Protein AF-A0A7V5EXV5-F1 (afdb_monomer_lite)

Sequence (145 aa):
MTERPVDDHATPEVLPPAPGPTPLARRSPRDVLRELVMVLPNLAVLVTRLLRDRRVPLRRKIVAAGVVAYLVSPVDVIPELVPGFGLLDDVILAAATVALVGSALDREELLELWPGSEDALDLVLAVAEWALDLVPDPFRGWLEG

pLDDT: mean 72.68, std 12.17, range [43.44, 91.81]

Radius of gyration: 21.84 Å; chains: 1; bounding box: 50×88×38 Å

Secondary structure (DSSP, 8-state):
--PPP-------------PPPPPGGGS-HHHHHHHHHHHHHHHHHHHHHHHH-TTS-HHHHHHHHHHHHHHH-S--SS---STTTHHHHHHHHHHHHHHHHHTTS-HHHHHHH--S-HHHHHHHHHHHHHHHHHS-HHHHTTT--

Structure (mmCIF, N/CA/C/O backbone):
data_AF-A0A7V5EXV5-F1
#
_entry.id   AF-A0A7V5EXV5-F1
#
loop_
_atom_site.group_PDB
_atom_site.id
_atom_site.type_symbol
_atom_site.label_atom_id
_atom_site.label_alt_id
_atom_site.label_comp_id
_atom_site.label_asym_id
_atom_site.label_entity_id
_atom_site.label_seq_id
_atom_site.pdbx_PDB_ins_code
_atom_site.Cartn_x
_atom_site.Cartn_y
_atom_site.Cartn_z
_atom_site.occupancy
_atom_site.B_iso_or_equiv
_atom_site.auth_seq_id
_atom_site.auth_comp_id
_atom_site.auth_asym_id
_atom_site.auth_atom_id
_atom_site.pdbx_PDB_model_num
ATOM 1 N N . MET A 1 1 ? 31.384 65.052 -5.215 1.00 49.09 1 MET A N 1
ATOM 2 C CA . MET A 1 1 ? 30.126 64.629 -4.574 1.00 49.09 1 MET A CA 1
ATOM 3 C C . MET A 1 1 ? 29.277 64.061 -5.697 1.00 49.09 1 MET A C 1
ATOM 5 O O . MET A 1 1 ? 28.644 64.818 -6.414 1.00 49.09 1 MET A O 1
ATOM 9 N N . THR A 1 2 ? 29.444 62.767 -5.967 1.00 48.44 2 THR A N 1
ATOM 10 C CA . THR A 1 2 ? 28.805 62.063 -7.086 1.00 48.44 2 THR A CA 1
ATOM 11 C C . THR A 1 2 ? 28.096 60.875 -6.465 1.00 48.44 2 THR A C 1
ATOM 13 O O . THR A 1 2 ? 28.749 59.914 -6.062 1.00 48.44 2 THR A O 1
ATOM 16 N N . GLU A 1 3 ? 26.786 60.993 -6.281 1.00 51.19 3 GLU A N 1
ATOM 17 C CA . GLU A 1 3 ? 25.959 59.908 -5.765 1.00 51.19 3 GLU A CA 1
ATOM 18 C C . GLU A 1 3 ? 25.862 58.817 -6.837 1.00 51.19 3 GLU A C 1
ATOM 20 O O . GLU A 1 3 ? 25.424 59.067 -7.960 1.00 51.19 3 GLU A O 1
ATOM 25 N N . ARG A 1 4 ? 26.333 57.608 -6.514 1.00 63.94 4 ARG A N 1
ATOM 26 C CA . ARG A 1 4 ? 25.989 56.403 -7.273 1.00 63.94 4 ARG A CA 1
ATOM 27 C C . ARG A 1 4 ? 24.597 55.962 -6.816 1.00 63.94 4 ARG A C 1
ATOM 29 O O . ARG A 1 4 ? 24.407 55.859 -5.603 1.00 63.94 4 ARG A O 1
ATOM 36 N N . PRO A 1 5 ? 23.657 55.663 -7.724 1.00 59.38 5 PRO A N 1
ATOM 37 C CA . PRO A 1 5 ? 22.399 55.062 -7.323 1.00 59.38 5 PRO A CA 1
ATOM 38 C C . PRO A 1 5 ? 22.688 53.640 -6.830 1.00 59.38 5 PRO A C 1
ATOM 40 O O . PRO A 1 5 ? 23.425 52.879 -7.461 1.00 59.38 5 PRO A O 1
ATOM 43 N N . VAL A 1 6 ? 22.174 53.324 -5.645 1.00 63.59 6 VAL A N 1
ATOM 44 C CA . VAL A 1 6 ? 22.129 51.967 -5.103 1.00 63.59 6 VAL A CA 1
ATOM 45 C C . VAL A 1 6 ? 20.979 51.267 -5.820 1.00 63.59 6 VAL A C 1
ATOM 47 O O . VAL A 1 6 ? 19.818 51.564 -5.554 1.00 63.59 6 VAL A O 1
ATOM 50 N N . ASP A 1 7 ? 21.307 50.396 -6.773 1.00 59.47 7 ASP A N 1
ATOM 51 C CA . ASP A 1 7 ? 20.337 49.531 -7.447 1.00 59.47 7 ASP A CA 1
ATOM 52 C C . ASP A 1 7 ? 19.832 48.468 -6.454 1.00 59.47 7 ASP A C 1
ATOM 54 O O . ASP A 1 7 ? 20.405 47.387 -6.327 1.00 59.47 7 ASP A O 1
ATOM 58 N N . ASP A 1 8 ? 18.764 48.793 -5.722 1.00 61.88 8 ASP A N 1
ATOM 59 C CA . ASP A 1 8 ? 18.132 47.948 -4.692 1.00 61.88 8 ASP A CA 1
ATOM 60 C C . ASP A 1 8 ? 17.016 47.047 -5.263 1.00 61.88 8 ASP A C 1
ATOM 62 O O . ASP A 1 8 ? 15.937 46.871 -4.693 1.00 61.88 8 ASP A O 1
ATOM 66 N N . HIS A 1 9 ? 17.244 46.493 -6.455 1.00 60.16 9 HIS A N 1
ATOM 67 C CA . HIS A 1 9 ? 16.290 45.613 -7.137 1.00 60.16 9 HIS A CA 1
ATOM 68 C C . HIS A 1 9 ? 16.934 44.287 -7.553 1.00 60.16 9 HIS A C 1
ATOM 70 O O . HIS A 1 9 ? 16.709 43.787 -8.652 1.00 60.16 9 HIS A O 1
ATOM 76 N N . ALA A 1 10 ? 17.708 43.673 -6.657 1.00 58.88 10 ALA A N 1
ATOM 77 C CA . ALA A 1 10 ? 17.891 42.228 -6.711 1.00 58.88 10 ALA A CA 1
ATOM 78 C C . ALA A 1 10 ? 16.588 41.587 -6.212 1.00 58.88 10 ALA A C 1
ATOM 80 O O . ALA A 1 10 ? 16.406 41.351 -5.018 1.00 58.88 10 ALA A O 1
ATOM 81 N N . THR A 1 11 ? 15.635 41.363 -7.120 1.00 59.94 11 THR A N 1
ATOM 82 C CA . THR A 1 11 ? 14.512 40.462 -6.843 1.00 59.94 11 THR A CA 1
ATOM 83 C C . THR A 1 11 ? 15.116 39.140 -6.368 1.00 59.94 11 THR A C 1
ATOM 85 O O . THR A 1 11 ? 16.007 38.640 -7.059 1.00 59.94 11 THR A O 1
ATOM 88 N N . PRO A 1 12 ? 14.719 38.581 -5.209 1.00 62.50 12 PRO A N 1
ATOM 89 C CA . PRO A 1 12 ? 15.195 37.264 -4.823 1.00 62.50 12 PRO A CA 1
ATOM 90 C C . PRO A 1 12 ? 14.851 36.328 -5.975 1.00 62.50 12 PRO A C 1
ATOM 92 O O . PRO A 1 12 ? 13.687 36.224 -6.362 1.00 62.50 12 PRO A O 1
ATOM 95 N N . GLU A 1 13 ? 15.875 35.734 -6.579 1.00 60.84 13 GLU A N 1
ATOM 96 C CA . GLU A 1 13 ? 15.733 34.694 -7.582 1.00 60.84 13 GLU A CA 1
ATOM 97 C C . GLU A 1 13 ? 14.982 33.553 -6.897 1.00 60.84 13 GLU A C 1
ATOM 99 O O . GLU A 1 13 ? 15.553 32.750 -6.160 1.00 60.84 13 GLU A O 1
ATOM 104 N N . VAL A 1 14 ? 13.654 33.571 -7.031 1.00 65.38 14 VAL A N 1
ATOM 105 C CA . VAL A 1 14 ? 12.788 32.493 -6.581 1.00 65.38 14 VAL A CA 1
ATOM 106 C C . VAL A 1 14 ? 13.215 31.308 -7.421 1.00 65.38 14 VAL A C 1
ATOM 108 O O . VAL A 1 14 ? 12.884 31.239 -8.606 1.00 65.38 14 VAL A O 1
ATOM 111 N N . LEU A 1 15 ? 14.016 30.427 -6.816 1.00 65.44 15 LEU A N 1
ATOM 112 C CA . LEU A 1 15 ? 14.372 29.140 -7.387 1.00 65.44 15 LEU A CA 1
ATOM 113 C C . LEU A 1 15 ? 13.076 28.556 -7.963 1.00 65.44 15 LEU A C 1
ATOM 115 O O . LEU A 1 15 ? 12.094 28.474 -7.212 1.00 65.44 15 LEU A O 1
ATOM 119 N N . PRO A 1 16 ? 13.020 28.228 -9.269 1.00 72.44 16 PRO A N 1
ATOM 120 C CA . PRO A 1 16 ? 11.824 27.639 -9.843 1.00 72.44 16 PRO A CA 1
ATOM 121 C C . PRO A 1 16 ? 11.399 26.483 -8.936 1.00 72.44 16 PRO A C 1
ATOM 123 O O . PRO A 1 16 ? 12.278 25.742 -8.475 1.00 72.44 16 PRO A O 1
ATOM 126 N N . PRO A 1 17 ? 10.096 26.353 -8.621 1.00 70.19 17 PRO A N 1
ATOM 127 C CA . PRO A 1 17 ? 9.635 25.250 -7.796 1.00 70.19 17 PRO A CA 1
ATOM 128 C C . PRO A 1 17 ? 10.219 23.974 -8.391 1.00 70.19 17 PRO A C 1
ATOM 130 O O . PRO A 1 17 ? 10.212 23.814 -9.619 1.00 70.19 17 PRO A O 1
ATOM 133 N N . ALA A 1 18 ? 10.793 23.122 -7.533 1.00 65.56 18 ALA A N 1
ATOM 134 C CA . ALA A 1 18 ? 11.284 21.820 -7.959 1.00 65.56 18 ALA A CA 1
ATOM 135 C C . ALA A 1 18 ? 10.218 21.208 -8.879 1.00 65.56 18 ALA A C 1
ATOM 137 O O . ALA A 1 18 ? 9.030 21.325 -8.551 1.00 65.56 18 ALA A O 1
ATOM 138 N N . PRO A 1 19 ? 10.598 20.678 -10.058 1.00 66.81 19 PRO A N 1
ATOM 139 C CA . PRO A 1 19 ? 9.620 20.161 -11.000 1.00 66.81 19 PRO A CA 1
ATOM 140 C C . PRO A 1 19 ? 8.690 19.226 -10.232 1.00 66.81 19 PRO A C 1
ATOM 142 O O . PRO A 1 19 ? 9.158 18.282 -9.599 1.00 66.81 19 PRO A O 1
ATOM 145 N N . GLY A 1 20 ? 7.398 19.567 -10.215 1.00 63.94 20 GLY A N 1
ATOM 146 C CA . GLY A 1 20 ? 6.395 18.775 -9.514 1.00 63.94 20 GLY A CA 1
ATOM 147 C C . GLY A 1 20 ? 6.379 17.332 -10.029 1.00 63.94 20 GLY A C 1
ATOM 148 O O . GLY A 1 20 ? 6.941 17.065 -11.101 1.00 63.94 20 GLY A O 1
ATOM 149 N N . PRO A 1 21 ? 5.728 16.412 -9.296 1.00 56.62 21 PRO A N 1
ATOM 150 C CA . PRO A 1 21 ? 5.699 14.995 -9.639 1.00 56.62 21 PRO A CA 1
ATOM 151 C C . PRO A 1 21 ? 5.338 14.822 -11.115 1.00 56.62 21 PRO A C 1
ATOM 153 O O . PRO A 1 21 ? 4.372 15.405 -11.619 1.00 56.62 21 PRO A O 1
ATOM 156 N N . THR A 1 22 ? 6.162 14.066 -11.846 1.00 60.53 22 THR A N 1
ATOM 157 C CA . THR A 1 22 ? 5.972 13.906 -13.294 1.00 60.53 22 THR A CA 1
ATOM 158 C C . THR A 1 22 ? 4.618 13.232 -13.535 1.00 60.53 22 THR A C 1
ATOM 160 O O . THR A 1 22 ? 4.456 12.094 -13.082 1.00 60.53 22 THR A O 1
ATOM 163 N N . PRO A 1 23 ? 3.670 13.860 -14.268 1.00 64.69 23 PRO A N 1
ATOM 164 C CA . PRO A 1 23 ? 2.349 13.284 -14.490 1.00 64.69 23 PRO A CA 1
ATOM 165 C C . PRO A 1 23 ? 2.456 11.882 -15.091 1.00 64.69 23 PRO A C 1
ATOM 167 O O . PRO A 1 23 ? 3.148 11.695 -16.098 1.00 64.69 23 PRO A O 1
ATOM 170 N N . LEU A 1 24 ? 1.741 10.912 -14.510 1.00 59.81 24 LEU A N 1
ATOM 171 C CA . LEU A 1 24 ? 1.728 9.508 -14.952 1.00 59.81 24 LEU A CA 1
ATOM 172 C C . LEU A 1 24 ? 1.454 9.367 -16.461 1.00 59.81 24 LEU A C 1
ATOM 174 O O . LEU A 1 24 ? 1.996 8.478 -17.109 1.00 59.81 24 LEU A O 1
ATOM 178 N N . ALA A 1 25 ? 0.709 10.313 -17.044 1.00 60.81 25 ALA A N 1
ATOM 179 C CA . ALA A 1 25 ? 0.399 10.399 -18.472 1.00 60.81 25 ALA A CA 1
ATOM 180 C C . ALA A 1 25 ? 1.623 10.483 -19.412 1.00 60.81 25 ALA A C 1
ATOM 182 O O . ALA A 1 25 ? 1.474 10.287 -20.616 1.00 60.81 25 ALA A O 1
ATOM 183 N N . ARG A 1 26 ? 2.825 10.788 -18.900 1.00 67.19 26 ARG A N 1
ATOM 184 C CA . ARG A 1 26 ? 4.074 10.815 -19.688 1.00 67.19 26 ARG A CA 1
ATOM 185 C C . ARG A 1 26 ? 4.958 9.580 -19.499 1.00 67.19 26 ARG A C 1
ATOM 187 O O . ARG A 1 26 ? 5.981 9.483 -20.173 1.00 67.19 26 ARG A O 1
ATOM 194 N N . ARG A 1 27 ? 4.610 8.663 -18.591 1.00 74.00 27 ARG A N 1
ATOM 195 C CA . ARG A 1 27 ? 5.427 7.477 -18.291 1.00 74.00 27 ARG A CA 1
ATOM 196 C C . ARG A 1 27 ? 5.076 6.349 -19.257 1.00 74.00 27 ARG A C 1
ATOM 198 O O . ARG A 1 27 ? 3.903 6.108 -19.539 1.00 74.00 27 ARG A O 1
ATOM 205 N N . SER A 1 28 ? 6.082 5.647 -19.779 1.00 83.56 28 SER A N 1
ATOM 206 C CA . SER A 1 28 ? 5.805 4.449 -20.573 1.00 83.56 28 SER A CA 1
ATOM 207 C C . SER A 1 28 ? 5.319 3.317 -19.653 1.00 83.56 28 SER A C 1
ATOM 209 O O . SER A 1 28 ? 5.746 3.251 -18.497 1.00 83.56 28 SER A O 1
ATOM 211 N N . PRO A 1 29 ? 4.487 2.374 -20.136 1.00 78.69 29 PRO A N 1
ATOM 212 C CA . PRO A 1 29 ? 4.038 1.240 -19.321 1.00 78.69 29 PRO A CA 1
ATOM 213 C C . PRO A 1 29 ? 5.189 0.418 -18.717 1.00 78.69 29 PRO A C 1
ATOM 215 O O . PRO A 1 29 ? 5.057 -0.141 -17.633 1.00 78.69 29 PRO A O 1
ATOM 218 N N . ARG A 1 30 ? 6.342 0.363 -19.400 1.00 79.94 30 ARG A N 1
ATOM 219 C CA . ARG A 1 30 ? 7.542 -0.331 -18.909 1.00 79.94 30 ARG A CA 1
ATOM 220 C C . ARG A 1 30 ? 8.212 0.408 -17.756 1.00 79.94 30 ARG A C 1
ATOM 222 O O . ARG A 1 30 ? 8.716 -0.245 -16.848 1.00 79.94 30 ARG A O 1
ATOM 229 N N . ASP A 1 31 ? 8.214 1.738 -17.795 1.00 83.50 31 ASP A N 1
ATOM 230 C CA . ASP A 1 31 ? 8.789 2.556 -16.727 1.00 83.50 31 ASP A CA 1
ATOM 231 C C . ASP A 1 31 ? 7.945 2.445 -15.461 1.00 83.50 31 ASP A C 1
ATOM 233 O O . ASP A 1 31 ? 8.497 2.200 -14.394 1.00 83.50 31 ASP A O 1
ATOM 237 N N . VAL A 1 32 ? 6.615 2.495 -15.601 1.00 80.50 32 VAL A N 1
ATOM 238 C CA . VAL A 1 32 ? 5.676 2.277 -14.489 1.00 80.50 32 VAL A CA 1
ATOM 239 C C . VAL A 1 32 ? 5.867 0.891 -13.875 1.00 80.50 32 VAL A C 1
ATOM 241 O O . VAL A 1 32 ? 5.981 0.771 -12.659 1.00 80.50 32 VAL A O 1
ATOM 244 N N . LEU A 1 33 ? 5.967 -0.156 -14.703 1.00 80.94 33 LEU A N 1
ATOM 245 C CA . LEU A 1 33 ? 6.205 -1.514 -14.211 1.00 80.94 33 LEU A CA 1
ATOM 246 C C . LEU A 1 33 ? 7.536 -1.618 -13.455 1.00 80.94 33 LEU A C 1
ATOM 248 O O . LEU A 1 33 ? 7.586 -2.183 -12.367 1.00 80.94 33 LEU A O 1
ATOM 252 N N . ARG A 1 34 ? 8.616 -1.058 -14.011 1.00 82.94 34 ARG A N 1
ATOM 253 C CA . ARG A 1 34 ? 9.938 -1.055 -13.371 1.00 82.94 34 ARG A CA 1
ATOM 254 C C . ARG A 1 34 ? 9.913 -0.315 -12.035 1.00 82.94 34 ARG A C 1
ATOM 256 O O . ARG A 1 34 ? 10.515 -0.785 -11.075 1.00 82.94 34 ARG A O 1
ATOM 263 N N . GLU A 1 35 ? 9.232 0.821 -11.984 1.00 83.62 35 GLU A N 1
ATOM 264 C CA . GLU A 1 35 ? 9.088 1.632 -10.780 1.00 83.62 35 GLU A CA 1
ATOM 265 C C . GLU A 1 35 ? 8.279 0.899 -9.706 1.00 83.62 35 GLU A C 1
ATOM 267 O O . GLU A 1 35 ? 8.735 0.829 -8.569 1.00 83.62 35 GLU A O 1
ATOM 272 N N . LEU A 1 36 ? 7.175 0.237 -10.078 1.00 79.69 36 LEU A N 1
ATOM 273 C CA . LEU A 1 36 ? 6.403 -0.638 -9.185 1.00 79.69 36 LEU A CA 1
ATOM 274 C C . LEU A 1 36 ? 7.271 -1.750 -8.584 1.00 79.69 36 LEU A C 1
ATOM 276 O O . LEU A 1 36 ? 7.258 -1.948 -7.372 1.00 79.69 36 LEU A O 1
ATOM 280 N N . VAL A 1 37 ? 8.087 -2.430 -9.399 1.00 80.94 37 VAL A N 1
ATOM 281 C CA . VAL A 1 37 ? 9.011 -3.469 -8.902 1.00 80.94 37 VAL A CA 1
ATOM 282 C C . VAL A 1 37 ? 10.012 -2.886 -7.903 1.00 80.94 37 VAL A C 1
ATOM 284 O O . VAL A 1 37 ? 10.286 -3.488 -6.867 1.00 80.94 37 VAL A O 1
ATOM 287 N N . MET A 1 38 ? 10.562 -1.705 -8.193 1.00 83.94 38 MET A N 1
ATOM 288 C CA . MET A 1 38 ? 11.518 -1.030 -7.309 1.00 83.94 38 MET A CA 1
ATOM 289 C C . MET A 1 38 ? 10.879 -0.533 -6.009 1.00 83.94 38 MET A C 1
ATOM 291 O O . MET A 1 38 ? 11.586 -0.342 -5.019 1.00 83.94 38 MET A O 1
ATOM 295 N N . VAL A 1 39 ? 9.559 -0.343 -5.998 1.00 84.44 39 VAL A N 1
ATOM 296 C CA . VAL A 1 39 ? 8.810 0.154 -4.843 1.00 84.44 39 VAL A CA 1
ATOM 297 C C . VAL A 1 39 ? 8.461 -0.932 -3.827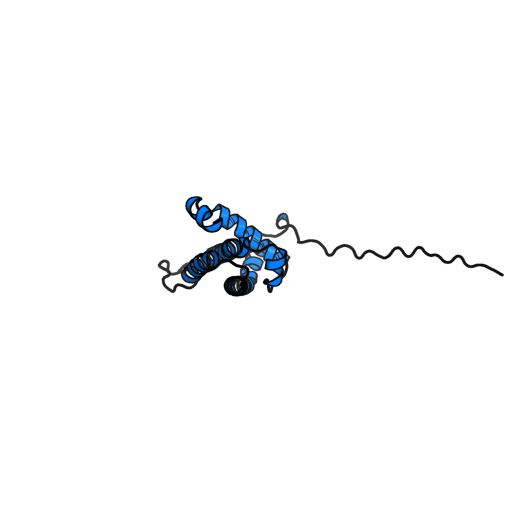 1.00 84.44 39 VAL A C 1
ATOM 299 O O . VAL A 1 39 ? 8.239 -0.620 -2.659 1.00 84.44 39 VAL A O 1
ATOM 302 N N . LEU A 1 40 ? 8.485 -2.204 -4.230 1.00 81.19 40 LEU A N 1
ATOM 303 C CA . LEU A 1 40 ? 8.202 -3.363 -3.376 1.00 81.19 40 LEU A CA 1
ATOM 304 C C . LEU A 1 40 ? 8.921 -3.372 -2.011 1.00 81.19 40 LEU A C 1
ATOM 306 O O . LEU A 1 40 ? 8.246 -3.537 -0.991 1.00 81.19 40 LEU A O 1
ATOM 310 N N . PRO A 1 41 ? 10.252 -3.171 -1.914 1.00 81.94 41 PRO A N 1
ATOM 311 C CA . PRO A 1 41 ? 10.915 -3.123 -0.609 1.00 81.94 41 PRO A CA 1
ATOM 312 C C . PRO A 1 41 ? 10.417 -1.957 0.257 1.00 81.94 41 PRO A C 1
ATOM 314 O O . PRO A 1 41 ? 10.273 -2.106 1.472 1.00 81.94 41 PRO A O 1
ATOM 317 N N . ASN A 1 42 ? 10.103 -0.814 -0.358 1.00 86.38 42 ASN A N 1
ATOM 318 C CA . ASN A 1 42 ? 9.583 0.355 0.350 1.00 86.38 42 ASN A CA 1
ATOM 319 C C . ASN A 1 42 ? 8.159 0.104 0.862 1.00 86.38 42 ASN A C 1
ATOM 321 O O . ASN A 1 42 ? 7.854 0.457 2.002 1.00 86.38 42 ASN A O 1
ATOM 325 N N . LEU A 1 43 ? 7.325 -0.577 0.070 1.00 82.31 43 LEU A N 1
ATOM 326 C CA . LEU A 1 43 ? 5.993 -1.042 0.467 1.00 82.31 43 LEU A CA 1
ATOM 327 C C . LEU A 1 43 ? 6.051 -1.945 1.699 1.00 82.31 43 LEU A C 1
ATOM 329 O O . LEU A 1 43 ? 5.341 -1.699 2.672 1.00 82.31 43 LEU A O 1
ATOM 333 N N . ALA A 1 44 ? 6.933 -2.947 1.705 1.00 80.69 44 ALA A N 1
ATOM 334 C CA . ALA A 1 44 ? 7.078 -3.856 2.842 1.00 80.69 44 ALA A CA 1
ATOM 335 C C . ALA A 1 44 ? 7.466 -3.113 4.135 1.00 80.69 44 ALA A C 1
ATOM 337 O O . ALA A 1 44 ? 6.941 -3.393 5.222 1.00 80.69 44 ALA A O 1
ATOM 338 N N . VAL A 1 45 ? 8.357 -2.123 4.023 1.00 86.12 45 VAL A N 1
ATOM 339 C CA . VAL A 1 45 ? 8.744 -1.258 5.144 1.00 86.12 45 VAL A CA 1
ATOM 340 C C . VAL A 1 45 ? 7.574 -0.387 5.600 1.00 86.12 45 VAL A C 1
ATOM 342 O O . VAL A 1 45 ? 7.331 -0.311 6.806 1.00 86.12 45 VAL A O 1
ATOM 345 N N . LEU A 1 46 ? 6.834 0.228 4.673 1.00 87.38 46 LEU A N 1
ATOM 346 C CA . LEU A 1 46 ? 5.675 1.064 4.989 1.00 87.38 46 LEU A CA 1
ATOM 347 C C . LEU A 1 46 ? 4.597 0.263 5.720 1.00 87.38 46 LEU A C 1
ATOM 349 O O . LEU A 1 46 ? 4.170 0.668 6.798 1.00 87.38 46 LEU A O 1
ATOM 353 N N . VAL A 1 47 ? 4.228 -0.912 5.207 1.00 82.56 47 VAL A N 1
ATOM 354 C CA . VAL A 1 47 ? 3.265 -1.815 5.857 1.00 82.56 47 VAL A CA 1
ATOM 355 C C . VAL A 1 47 ? 3.739 -2.187 7.263 1.00 82.56 47 VAL A C 1
ATOM 357 O O . VAL A 1 47 ? 2.983 -2.088 8.228 1.00 82.56 47 VAL A O 1
ATOM 360 N N . THR A 1 48 ? 5.017 -2.539 7.422 1.00 83.88 48 THR A N 1
ATOM 361 C CA . THR A 1 48 ? 5.585 -2.865 8.740 1.00 83.88 48 THR A CA 1
ATOM 362 C C . THR A 1 48 ? 5.507 -1.683 9.710 1.00 83.88 48 THR A C 1
ATOM 364 O O . THR A 1 48 ? 5.200 -1.867 10.892 1.00 83.88 48 THR A O 1
ATOM 367 N N . ARG A 1 49 ? 5.790 -0.467 9.233 1.00 88.44 49 ARG A N 1
ATOM 368 C CA . ARG A 1 49 ? 5.718 0.764 10.030 1.00 88.44 49 ARG A CA 1
ATOM 369 C C . ARG A 1 49 ? 4.278 1.088 10.415 1.00 88.44 49 ARG A C 1
ATOM 371 O O . ARG A 1 49 ? 4.025 1.298 11.595 1.00 88.44 49 ARG A O 1
ATOM 378 N N . LEU A 1 50 ? 3.340 1.000 9.477 1.00 85.38 50 LEU A N 1
ATOM 379 C CA . LEU A 1 50 ? 1.906 1.190 9.707 1.00 85.38 50 LEU A CA 1
ATOM 380 C C . LEU A 1 50 ? 1.341 0.204 10.740 1.00 85.38 50 LEU A C 1
ATOM 382 O O . LEU A 1 50 ? 0.624 0.595 11.660 1.00 85.38 50 LEU A O 1
ATOM 386 N N . LEU A 1 51 ? 1.721 -1.075 10.664 1.00 83.12 51 LEU A N 1
ATOM 387 C CA . LEU A 1 51 ? 1.312 -2.078 11.654 1.00 83.12 51 LEU A CA 1
ATOM 388 C C . LEU A 1 51 ? 1.842 -1.758 13.065 1.00 83.12 51 LEU A C 1
ATOM 390 O O . LEU A 1 51 ? 1.200 -2.082 14.071 1.00 83.12 51 LEU A O 1
ATOM 394 N N . ARG A 1 52 ? 2.994 -1.089 13.164 1.00 85.69 52 ARG A N 1
ATOM 395 C CA . ARG A 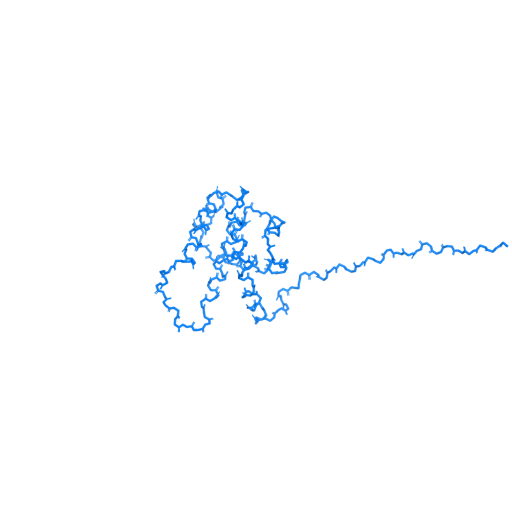1 52 ? 3.604 -0.673 14.436 1.00 85.69 52 ARG A CA 1
ATOM 396 C C . ARG A 1 52 ? 3.131 0.700 14.919 1.00 85.69 52 ARG A C 1
ATOM 398 O O . ARG A 1 52 ? 3.187 0.940 16.125 1.00 85.69 52 ARG A O 1
ATOM 405 N N . ASP A 1 53 ? 2.631 1.560 14.037 1.00 86.19 53 ASP A N 1
ATOM 406 C CA . ASP A 1 53 ? 2.210 2.919 14.382 1.00 86.19 53 ASP A CA 1
ATOM 407 C C . ASP A 1 53 ? 0.971 2.903 15.292 1.00 86.19 53 ASP A C 1
ATOM 409 O O . ASP A 1 53 ? 0.004 2.179 15.056 1.00 86.19 53 ASP A O 1
ATOM 413 N N . ARG A 1 54 ? 1.004 3.663 16.390 1.00 84.62 54 ARG A N 1
ATOM 414 C CA . ARG A 1 54 ? -0.078 3.702 17.387 1.00 84.62 54 ARG A CA 1
ATOM 415 C C . ARG A 1 54 ? -1.316 4.461 16.909 1.00 84.62 54 ARG A C 1
ATOM 417 O O . ARG A 1 54 ? -2.384 4.220 17.463 1.00 84.62 54 ARG A O 1
ATOM 424 N N . ARG A 1 55 ? -1.172 5.344 15.917 1.00 85.31 55 ARG A N 1
ATOM 425 C CA . ARG A 1 55 ? -2.261 6.121 15.307 1.00 85.31 55 ARG A CA 1
ATOM 426 C C . ARG A 1 55 ? -3.225 5.224 14.531 1.00 85.31 55 ARG A C 1
ATOM 428 O O . ARG A 1 55 ? -4.416 5.503 14.463 1.00 85.31 55 ARG A O 1
ATOM 435 N N . VAL A 1 56 ? -2.731 4.095 14.022 1.00 82.75 56 VAL A N 1
ATOM 436 C CA . VAL A 1 56 ? -3.534 3.120 13.282 1.00 82.75 56 VAL A CA 1
ATOM 437 C C . VAL A 1 56 ? -4.412 2.289 14.241 1.00 82.75 56 VAL A C 1
ATOM 439 O O . VAL A 1 56 ? -3.880 1.593 15.117 1.00 82.75 56 VAL A O 1
ATOM 442 N N . PRO A 1 57 ? -5.748 2.265 14.060 1.00 83.81 57 PRO A N 1
ATOM 443 C CA . PRO A 1 57 ? -6.655 1.438 14.856 1.00 83.81 57 PRO A CA 1
ATOM 444 C C . PRO A 1 57 ? -6.344 -0.063 14.765 1.00 83.81 57 PRO A C 1
ATOM 446 O O . PRO A 1 57 ? -6.056 -0.597 13.693 1.00 83.81 57 PRO A O 1
ATOM 449 N N . LEU A 1 58 ? -6.490 -0.786 15.883 1.00 82.44 58 LEU A N 1
ATOM 450 C CA . LEU A 1 58 ? -6.191 -2.225 15.956 1.00 82.44 58 LEU A CA 1
ATOM 451 C C . LEU A 1 58 ? -6.993 -3.061 14.944 1.00 82.44 58 LEU A C 1
ATOM 453 O O . LEU A 1 58 ? -6.452 -4.007 14.380 1.00 82.44 58 LEU A O 1
ATOM 457 N N . ARG A 1 59 ? -8.256 -2.701 14.675 1.00 79.69 59 ARG A N 1
ATOM 458 C CA . ARG A 1 59 ? -9.091 -3.379 13.666 1.00 79.69 59 ARG A CA 1
ATOM 459 C C . ARG A 1 59 ? -8.429 -3.372 12.288 1.00 79.69 59 ARG A C 1
ATOM 461 O O . ARG A 1 59 ? -8.280 -4.432 11.690 1.00 79.69 59 ARG A O 1
ATOM 468 N N . ARG A 1 60 ? -7.945 -2.211 11.835 1.00 78.88 60 ARG A N 1
ATOM 469 C CA . ARG A 1 60 ? -7.261 -2.062 10.538 1.00 78.88 60 ARG A CA 1
ATOM 470 C C . ARG A 1 60 ? -5.959 -2.855 10.492 1.00 78.88 60 ARG A C 1
ATOM 472 O O . ARG A 1 60 ? -5.674 -3.510 9.495 1.00 78.88 60 ARG A O 1
ATOM 479 N N . LYS A 1 61 ? -5.223 -2.894 11.607 1.00 80.94 61 LYS A N 1
ATOM 480 C CA . LYS A 1 61 ? -4.027 -3.741 11.735 1.00 80.94 61 LYS A CA 1
ATOM 481 C C . LYS A 1 61 ? -4.338 -5.225 11.607 1.00 80.94 61 LYS A C 1
ATOM 483 O O . LYS A 1 61 ? -3.556 -5.935 10.994 1.00 80.94 61 LYS A O 1
ATOM 488 N N . ILE A 1 62 ? -5.448 -5.697 12.178 1.00 80.56 62 ILE A N 1
ATOM 489 C CA . ILE A 1 62 ? -5.854 -7.106 12.085 1.00 80.56 62 ILE A CA 1
ATOM 490 C C . ILE A 1 62 ? -6.202 -7.465 10.642 1.00 80.56 62 ILE A C 1
ATOM 492 O O . ILE A 1 62 ? -5.726 -8.487 10.154 1.00 80.56 62 ILE A O 1
ATOM 496 N N . VAL A 1 63 ? -6.980 -6.627 9.948 1.00 74.19 63 VAL A N 1
ATOM 497 C CA . VAL A 1 63 ? -7.320 -6.891 8.541 1.00 74.19 63 VAL A CA 1
ATOM 498 C C . VAL A 1 63 ? -6.053 -6.916 7.689 1.00 74.19 63 VAL A C 1
ATOM 500 O O . VAL A 1 63 ? -5.832 -7.869 6.952 1.00 74.19 63 VAL A O 1
ATOM 503 N N . ALA A 1 64 ? -5.162 -5.942 7.864 1.00 74.62 64 ALA A N 1
ATOM 504 C CA . ALA A 1 64 ? -3.901 -5.899 7.135 1.00 74.62 64 ALA A CA 1
ATOM 505 C C . ALA A 1 64 ? -2.941 -7.030 7.483 1.00 74.62 64 ALA A C 1
ATOM 507 O O . ALA A 1 64 ? -2.297 -7.568 6.594 1.00 74.62 64 ALA A O 1
ATO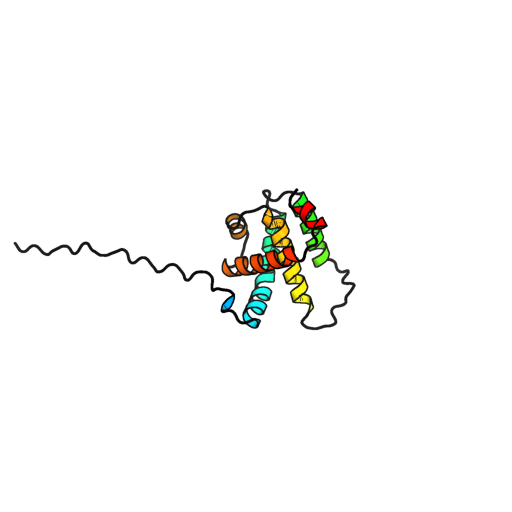M 508 N N . ALA A 1 65 ? -2.871 -7.443 8.748 1.00 74.69 65 ALA A N 1
ATOM 509 C CA . ALA A 1 65 ? -2.137 -8.640 9.127 1.00 74.69 65 ALA A CA 1
ATOM 510 C C . ALA A 1 65 ? -2.729 -9.887 8.455 1.00 74.69 65 ALA A C 1
ATOM 512 O O . ALA A 1 65 ? -1.967 -10.764 8.075 1.00 74.69 65 ALA A O 1
ATOM 513 N N . GLY A 1 66 ? -4.050 -9.951 8.255 1.00 73.81 66 GLY A N 1
ATOM 514 C CA . GLY A 1 66 ? -4.710 -10.993 7.465 1.00 73.81 66 GLY A CA 1
ATOM 515 C C . GLY A 1 66 ? -4.310 -10.969 5.987 1.00 73.81 66 GLY A C 1
ATOM 516 O O . GLY A 1 66 ? -3.985 -12.016 5.438 1.00 73.81 66 GLY A O 1
ATOM 517 N N . VAL A 1 67 ? -4.258 -9.787 5.363 1.00 71.25 67 VAL A N 1
ATOM 518 C CA . VAL A 1 67 ? -3.811 -9.636 3.965 1.00 71.25 67 VAL A CA 1
ATOM 519 C C . VAL A 1 67 ? -2.322 -9.961 3.807 1.00 71.25 67 VAL A C 1
ATOM 521 O O . VAL A 1 67 ? -1.938 -10.694 2.904 1.00 71.25 67 VAL A O 1
ATOM 524 N N . VAL A 1 68 ? -1.473 -9.496 4.724 1.00 70.62 68 VAL A N 1
ATOM 525 C CA . VAL A 1 68 ? -0.042 -9.839 4.749 1.00 70.62 68 VAL A CA 1
ATOM 526 C C . VAL A 1 68 ? 0.163 -11.326 5.034 1.00 70.62 68 VAL A C 1
ATOM 528 O O . VAL A 1 68 ? 1.036 -11.948 4.443 1.00 70.62 68 VAL A O 1
ATOM 531 N N . ALA A 1 69 ? -0.637 -11.924 5.917 1.00 70.25 69 ALA A N 1
ATOM 532 C CA . ALA A 1 69 ? -0.588 -13.360 6.161 1.00 70.25 69 ALA A CA 1
ATOM 533 C C . ALA A 1 69 ? -1.012 -14.153 4.925 1.00 70.25 69 ALA A C 1
ATOM 535 O O . ALA A 1 69 ? -0.440 -15.208 4.697 1.00 70.25 69 ALA A O 1
ATOM 536 N N . TYR A 1 70 ? -1.954 -13.650 4.121 1.00 63.75 70 TYR A N 1
ATOM 537 C CA . TYR A 1 70 ? -2.268 -14.218 2.811 1.00 63.75 70 TYR A CA 1
ATOM 538 C C . TYR A 1 70 ? -1.069 -14.102 1.855 1.00 63.75 70 TYR A C 1
ATOM 540 O O . TYR A 1 70 ? -0.659 -15.118 1.311 1.00 63.75 70 TYR A O 1
ATOM 548 N N . LEU A 1 71 ? -0.437 -12.923 1.756 1.00 61.22 71 LEU A N 1
ATOM 549 C CA . LEU A 1 71 ? 0.762 -12.676 0.931 1.00 61.22 71 LEU A CA 1
ATOM 550 C C . LEU A 1 71 ? 1.970 -13.556 1.293 1.00 61.22 71 LEU A C 1
ATOM 552 O O . LEU A 1 71 ? 2.766 -13.914 0.437 1.00 61.22 71 LEU A O 1
ATOM 556 N N . VAL A 1 72 ? 2.159 -13.850 2.580 1.00 57.75 72 VAL A N 1
ATOM 557 C CA . VAL A 1 72 ? 3.328 -14.594 3.090 1.00 57.75 72 VAL A CA 1
ATOM 558 C C . VAL A 1 72 ? 2.982 -16.068 3.358 1.00 57.75 72 VAL A C 1
ATOM 560 O O . VAL A 1 72 ? 3.846 -16.856 3.748 1.00 57.75 72 VAL A O 1
ATOM 563 N N . SER A 1 73 ? 1.719 -16.466 3.172 1.00 55.66 73 SER A N 1
ATOM 564 C CA . SER A 1 73 ? 1.269 -17.838 3.394 1.00 55.66 73 SER A CA 1
ATOM 565 C C . SER A 1 73 ? 1.923 -18.768 2.367 1.00 55.66 73 SER A C 1
ATOM 567 O O . SER A 1 73 ? 1.691 -18.611 1.176 1.00 55.66 73 SER A O 1
ATOM 569 N N . PRO A 1 74 ? 2.647 -19.818 2.792 1.00 44.78 74 PRO A N 1
ATOM 570 C CA . PRO A 1 74 ? 3.243 -20.815 1.896 1.00 44.78 74 PRO A CA 1
ATOM 571 C C . PRO A 1 74 ? 2.208 -21.736 1.210 1.00 44.78 74 PRO A C 1
ATOM 573 O O . PRO A 1 74 ? 2.576 -22.759 0.637 1.00 44.78 74 PRO A O 1
ATOM 576 N N . VAL A 1 75 ? 0.912 -21.418 1.308 1.00 49.91 75 VAL A N 1
ATOM 577 C CA . VAL A 1 75 ? -0.220 -22.182 0.757 1.00 49.91 75 VAL A CA 1
ATOM 578 C C . VAL A 1 75 ? -0.649 -21.600 -0.593 1.00 49.91 75 VAL A C 1
ATOM 580 O O . VAL A 1 75 ? -1.840 -21.509 -0.876 1.00 49.91 75 VAL A O 1
ATOM 583 N N . ASP A 1 76 ? 0.302 -21.220 -1.447 1.00 58.81 76 ASP A N 1
ATOM 584 C CA . ASP A 1 76 ? 0.007 -20.944 -2.853 1.00 58.81 76 ASP A CA 1
ATOM 585 C C . ASP A 1 76 ? -0.564 -22.209 -3.509 1.00 58.81 76 ASP A C 1
ATOM 587 O O . ASP A 1 76 ? 0.143 -23.095 -3.990 1.00 58.81 76 ASP A O 1
ATOM 591 N N . VAL A 1 77 ? -1.896 -22.305 -3.518 1.00 46.31 77 VAL A N 1
ATOM 592 C CA . VAL A 1 77 ? -2.676 -23.316 -4.252 1.00 46.31 77 VAL A CA 1
ATOM 593 C C . VAL A 1 77 ? -2.512 -23.131 -5.768 1.00 46.31 77 VAL A C 1
ATOM 595 O O . VAL A 1 77 ? -2.942 -23.978 -6.551 1.00 46.31 77 VAL A O 1
ATOM 598 N N . ILE A 1 78 ? -1.821 -22.078 -6.204 1.00 49.38 78 ILE A N 1
ATOM 599 C CA . ILE A 1 78 ? -1.363 -21.908 -7.575 1.00 49.38 78 ILE A CA 1
ATOM 600 C C . ILE A 1 78 ? 0.166 -21.932 -7.544 1.00 49.38 78 ILE A C 1
ATOM 602 O O . ILE A 1 78 ? 0.791 -20.905 -7.309 1.00 49.38 78 ILE A O 1
ATOM 60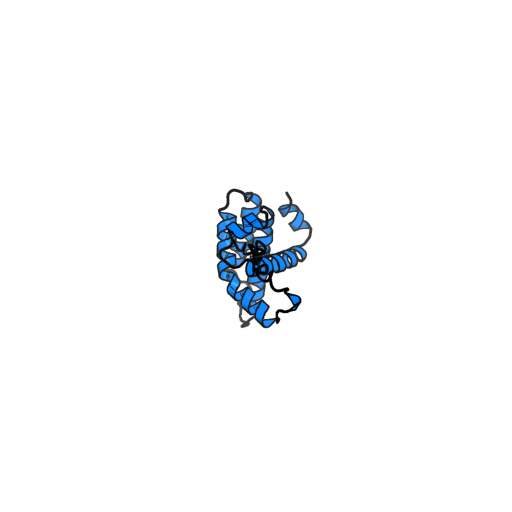6 N N . PRO A 1 79 ? 0.797 -23.092 -7.788 1.00 43.44 79 PRO A N 1
ATOM 607 C CA . PRO A 1 79 ? 2.223 -23.129 -8.049 1.00 43.44 79 PRO A CA 1
ATOM 608 C C . PRO A 1 79 ? 2.500 -22.206 -9.240 1.00 43.44 79 PRO A C 1
ATOM 610 O O . PRO A 1 79 ? 1.993 -22.444 -10.342 1.00 43.44 79 PRO A O 1
ATOM 613 N N . GLU A 1 80 ? 3.272 -21.145 -9.024 1.00 56.22 80 GLU A N 1
ATOM 614 C CA . GLU A 1 80 ? 3.668 -20.201 -10.065 1.00 56.22 80 GLU A CA 1
ATOM 615 C C . GLU A 1 80 ? 4.590 -20.873 -11.093 1.00 56.22 80 GLU A C 1
ATOM 617 O O . GLU A 1 80 ? 5.816 -20.797 -11.046 1.00 56.22 80 GLU A O 1
ATOM 622 N N . LEU A 1 81 ? 3.987 -21.560 -12.061 1.00 53.59 81 LEU A N 1
ATOM 623 C CA . LEU A 1 81 ? 4.665 -22.119 -13.232 1.00 53.59 81 LEU A CA 1
ATOM 624 C C . LEU A 1 81 ? 4.786 -21.111 -14.389 1.00 53.59 81 LEU A C 1
ATOM 626 O O . LEU A 1 81 ? 5.251 -21.485 -15.466 1.00 53.59 81 LEU A O 1
ATOM 630 N N . VAL A 1 82 ? 4.390 -19.844 -14.202 1.00 51.84 82 VAL A N 1
ATOM 631 C CA . VAL A 1 82 ? 4.387 -18.823 -15.264 1.00 51.84 82 VAL A CA 1
ATOM 632 C C . VAL A 1 82 ? 5.369 -17.689 -14.933 1.00 51.84 82 VAL A C 1
ATOM 634 O O . VAL A 1 82 ? 5.040 -16.798 -14.149 1.00 51.84 82 VAL A O 1
ATOM 637 N N . PRO A 1 83 ? 6.563 -17.662 -15.555 1.00 50.31 83 PRO A N 1
ATOM 638 C CA . PRO A 1 83 ? 7.502 -16.557 -15.403 1.00 50.31 83 PRO A CA 1
ATOM 639 C C . PRO A 1 83 ? 6.857 -15.232 -15.841 1.00 50.31 83 PRO A C 1
ATOM 641 O O . PRO A 1 83 ? 6.522 -15.065 -17.014 1.00 50.31 83 PRO A O 1
ATOM 644 N N . GLY A 1 84 ? 6.704 -14.285 -14.909 1.00 55.66 84 GLY A N 1
ATOM 645 C CA . GLY A 1 84 ? 6.314 -12.898 -15.200 1.00 55.66 84 GLY A CA 1
ATOM 646 C C . GLY A 1 84 ? 4.890 -12.463 -14.823 1.00 55.66 84 GLY A C 1
ATOM 647 O O . GLY A 1 84 ? 4.564 -11.314 -15.104 1.00 55.66 84 GLY A O 1
ATOM 648 N N . PHE A 1 85 ? 4.065 -13.313 -14.193 1.00 54.59 85 PHE A N 1
ATOM 649 C CA . PHE A 1 85 ? 2.677 -12.966 -13.823 1.00 54.59 85 PHE A CA 1
ATOM 650 C C . PHE A 1 85 ? 2.402 -12.786 -12.315 1.00 54.59 85 PHE A C 1
ATOM 652 O O . PHE A 1 85 ? 1.506 -12.011 -11.994 1.00 54.59 85 PHE A O 1
ATOM 659 N N . GLY A 1 86 ? 3.159 -13.408 -11.400 1.00 57.12 86 GLY A N 1
ATOM 660 C CA . GLY A 1 86 ? 2.894 -13.310 -9.948 1.00 57.12 86 GLY A CA 1
ATOM 661 C C . GLY A 1 86 ? 3.103 -11.913 -9.355 1.00 57.12 86 GLY A C 1
ATOM 662 O O . GLY A 1 86 ? 2.303 -11.430 -8.563 1.00 57.12 86 GLY A O 1
ATOM 663 N N . LEU A 1 87 ? 4.104 -11.180 -9.853 1.00 61.50 87 LEU A N 1
ATOM 664 C CA . LEU A 1 87 ? 4.516 -9.902 -9.262 1.00 61.50 87 LEU A CA 1
ATOM 665 C C . LEU A 1 87 ? 3.428 -8.814 -9.286 1.00 61.50 87 LEU A C 1
ATOM 667 O O . LEU A 1 87 ? 3.419 -7.931 -8.433 1.00 61.50 87 LEU A O 1
ATOM 671 N N . LEU A 1 88 ? 2.544 -8.825 -10.289 1.00 66.31 88 LEU A N 1
ATOM 672 C CA . LEU A 1 88 ? 1.504 -7.803 -10.401 1.00 66.31 88 LEU A CA 1
ATOM 673 C C . LEU A 1 88 ? 0.433 -7.982 -9.316 1.00 66.31 88 LEU A C 1
ATOM 675 O O . LEU A 1 88 ? -0.019 -6.983 -8.761 1.00 66.31 88 LEU A O 1
ATOM 679 N N . ASP A 1 89 ? 0.072 -9.227 -8.997 1.00 68.69 89 ASP A N 1
ATOM 680 C CA . ASP A 1 89 ? -0.912 -9.539 -7.955 1.00 68.69 89 ASP A CA 1
ATOM 681 C C . ASP A 1 89 ? -0.377 -9.147 -6.569 1.00 68.69 89 ASP A C 1
ATOM 683 O O . ASP A 1 89 ? -1.051 -8.445 -5.815 1.00 68.69 89 ASP A O 1
ATOM 687 N N . ASP A 1 90 ? 0.896 -9.448 -6.296 1.00 70.19 90 ASP A N 1
ATOM 688 C CA . ASP A 1 90 ? 1.572 -9.065 -5.050 1.00 70.19 90 ASP A CA 1
ATOM 689 C C . ASP A 1 90 ? 1.661 -7.547 -4.858 1.00 70.19 90 ASP A C 1
ATOM 691 O O . ASP A 1 90 ? 1.439 -7.032 -3.759 1.00 70.19 90 ASP A O 1
ATOM 695 N N . VAL A 1 91 ? 1.984 -6.806 -5.926 1.00 71.06 91 VAL A N 1
ATOM 696 C CA . VAL A 1 91 ? 2.058 -5.337 -5.896 1.00 71.06 91 VAL A CA 1
ATOM 697 C C . VAL A 1 91 ? 0.682 -4.732 -5.636 1.00 71.06 91 VAL A C 1
ATOM 699 O O . VAL A 1 91 ? 0.565 -3.835 -4.800 1.00 71.06 91 VAL A O 1
ATOM 702 N N . ILE A 1 92 ? -0.353 -5.212 -6.332 1.00 71.88 92 ILE A N 1
ATOM 703 C CA . ILE A 1 92 ? -1.732 -4.737 -6.159 1.00 71.88 92 ILE A CA 1
ATOM 704 C C . ILE A 1 92 ? -2.195 -5.012 -4.731 1.00 71.88 92 ILE A C 1
ATOM 706 O O . ILE A 1 92 ? -2.746 -4.126 -4.080 1.00 71.88 92 ILE A O 1
ATOM 710 N N . LEU A 1 93 ? -1.924 -6.207 -4.210 1.00 71.81 93 LEU A N 1
ATOM 711 C CA . LEU A 1 93 ? -2.344 -6.597 -2.873 1.00 71.81 93 LEU A CA 1
ATOM 712 C C . LEU A 1 93 ? -1.566 -5.854 -1.771 1.00 71.81 93 LEU A C 1
ATOM 714 O O . LEU A 1 93 ? -2.150 -5.434 -0.765 1.00 71.81 93 LEU A O 1
ATOM 718 N N . ALA A 1 94 ? -0.268 -5.609 -1.968 1.00 73.12 94 ALA A N 1
ATOM 719 C CA . ALA A 1 94 ? 0.535 -4.771 -1.079 1.00 73.12 94 ALA A CA 1
ATOM 720 C C . ALA A 1 94 ? 0.066 -3.306 -1.096 1.00 73.12 94 ALA A C 1
ATOM 722 O O . ALA A 1 94 ? -0.084 -2.698 -0.033 1.00 73.12 94 ALA A O 1
ATOM 723 N N . ALA A 1 95 ? -0.226 -2.751 -2.275 1.00 75.44 95 ALA A N 1
ATOM 724 C CA . ALA A 1 95 ? -0.779 -1.407 -2.420 1.00 75.44 95 ALA A CA 1
ATOM 725 C C . ALA A 1 95 ? -2.167 -1.303 -1.766 1.00 75.44 95 ALA A C 1
ATOM 727 O O . ALA A 1 95 ? -2.401 -0.389 -0.980 1.00 75.44 95 ALA A O 1
ATOM 728 N N . ALA A 1 96 ? -3.050 -2.283 -1.981 1.00 73.00 96 ALA A N 1
ATOM 729 C CA . ALA A 1 96 ? -4.352 -2.361 -1.322 1.00 73.00 96 ALA A CA 1
ATOM 730 C C . ALA A 1 96 ? -4.213 -2.410 0.207 1.00 73.00 96 ALA A C 1
ATOM 732 O O . ALA A 1 96 ? -4.948 -1.730 0.917 1.00 73.00 96 ALA A O 1
ATOM 733 N N . THR A 1 97 ? -3.230 -3.151 0.729 1.00 76.12 97 THR A N 1
ATOM 734 C CA . THR A 1 97 ? -2.922 -3.181 2.169 1.00 76.12 97 THR A CA 1
ATOM 735 C C . THR A 1 97 ? -2.505 -1.803 2.682 1.00 76.12 97 THR A C 1
ATOM 737 O O . THR A 1 97 ? -2.945 -1.383 3.754 1.00 76.12 97 THR A O 1
ATOM 740 N N . VAL A 1 98 ? -1.682 -1.074 1.924 1.00 78.44 98 VAL A N 1
ATOM 741 C CA . VAL A 1 98 ? -1.310 0.308 2.258 1.00 78.44 98 VAL A CA 1
ATOM 742 C C . VAL A 1 98 ? -2.528 1.223 2.236 1.00 78.44 98 VAL A C 1
ATOM 744 O O . VAL A 1 98 ? -2.718 1.952 3.201 1.00 78.44 98 VAL A O 1
ATOM 747 N N . ALA A 1 99 ? -3.388 1.139 1.219 1.00 75.75 99 ALA A N 1
ATOM 748 C CA . ALA A 1 99 ? -4.660 1.864 1.155 1.00 75.75 99 ALA A CA 1
ATOM 749 C C . ALA A 1 99 ? -5.500 1.625 2.415 1.00 75.75 99 ALA A C 1
ATOM 751 O O . ALA A 1 99 ? -5.998 2.543 3.066 1.00 75.75 99 ALA A O 1
ATOM 752 N N . LEU A 1 100 ? -5.609 0.353 2.787 1.00 72.25 100 LEU A N 1
ATOM 753 C CA . LEU A 1 100 ? -6.446 -0.114 3.871 1.00 72.25 100 LEU A CA 1
ATOM 754 C C . LEU A 1 100 ? -6.033 0.463 5.219 1.00 72.25 100 LEU A C 1
ATOM 756 O O . LEU A 1 100 ? -6.852 0.981 5.977 1.00 72.25 100 LEU A O 1
ATOM 760 N N . VAL A 1 101 ? -4.746 0.339 5.530 1.00 72.88 101 VAL A N 1
ATOM 761 C CA . VAL A 1 101 ? -4.191 0.737 6.824 1.00 72.88 101 VAL A CA 1
ATOM 762 C C . VAL A 1 101 ? -3.895 2.226 6.850 1.00 72.88 101 VAL A C 1
ATOM 764 O O . VAL A 1 101 ? -4.127 2.883 7.863 1.00 72.88 101 VAL A O 1
ATOM 767 N N . GLY A 1 102 ? -3.401 2.735 5.726 1.00 74.19 102 GLY A N 1
ATOM 768 C CA . GLY A 1 102 ? -3.042 4.123 5.503 1.00 74.19 102 GLY A CA 1
ATOM 769 C C . GLY A 1 102 ? -4.240 5.054 5.427 1.00 74.19 102 GLY A C 1
ATOM 770 O O . GLY A 1 102 ? -4.074 6.209 5.767 1.00 74.19 102 GLY A O 1
ATOM 771 N N . SER A 1 103 ? -5.453 4.568 5.135 1.00 76.94 103 SER A N 1
ATOM 772 C CA . SER A 1 103 ? -6.690 5.369 5.239 1.00 76.94 103 SER A CA 1
ATOM 773 C C . SER A 1 103 ? -6.937 5.975 6.632 1.00 76.94 103 SER A C 1
ATOM 775 O O . SER A 1 103 ? -7.787 6.846 6.798 1.00 76.94 103 SER A O 1
ATOM 777 N N . ALA A 1 104 ? -6.228 5.495 7.662 1.00 74.12 104 ALA A N 1
ATOM 778 C CA . ALA A 1 104 ? -6.244 6.068 9.005 1.00 74.12 104 ALA A CA 1
ATOM 779 C C . ALA A 1 104 ? -5.377 7.324 9.165 1.00 74.12 104 ALA A C 1
ATOM 781 O O . ALA A 1 104 ? -5.506 7.993 10.187 1.00 74.12 104 ALA A O 1
ATOM 782 N N . LEU A 1 105 ? -4.476 7.565 8.219 1.00 81.31 105 LEU A N 1
ATOM 783 C CA . LEU A 1 105 ? -3.447 8.589 8.247 1.00 81.31 105 LEU A CA 1
ATOM 784 C C . LEU A 1 105 ? -3.649 9.548 7.072 1.00 81.31 105 LEU A C 1
ATOM 786 O O . LEU A 1 105 ? -4.182 9.161 6.029 1.00 81.31 105 LEU A O 1
ATOM 790 N N . ASP A 1 106 ? -3.221 10.794 7.233 1.00 86.06 106 ASP A N 1
ATOM 791 C CA . ASP A 1 106 ? -3.133 11.724 6.108 1.00 86.06 106 ASP A CA 1
ATOM 792 C C . ASP A 1 106 ? -1.875 11.465 5.249 1.00 86.06 106 ASP A C 1
ATOM 794 O O . ASP A 1 106 ? -1.046 10.589 5.532 1.00 86.06 106 ASP A O 1
ATOM 798 N N . ARG A 1 107 ? -1.753 12.183 4.124 1.00 84.88 107 ARG A N 1
ATOM 799 C CA . ARG A 1 107 ? -0.633 11.995 3.186 1.00 84.88 107 ARG A CA 1
ATOM 800 C C . ARG A 1 107 ? 0.698 12.315 3.861 1.00 84.88 107 ARG A C 1
ATOM 802 O O . ARG A 1 107 ? 1.697 11.644 3.602 1.00 84.88 107 ARG A O 1
ATOM 809 N N . GLU A 1 108 ? 0.713 13.341 4.697 1.00 86.50 108 GLU A N 1
ATOM 810 C CA . GLU A 1 108 ? 1.882 13.818 5.418 1.00 86.50 108 GLU A CA 1
ATOM 811 C C . GLU A 1 108 ? 2.395 12.746 6.388 1.00 86.50 108 GLU A C 1
ATOM 813 O O . GLU A 1 108 ? 3.576 12.400 6.361 1.00 86.50 108 GLU A O 1
ATOM 818 N N . GLU A 1 109 ? 1.504 12.132 7.162 1.00 88.81 109 GLU A N 1
ATOM 819 C CA . GLU A 1 109 ? 1.815 11.018 8.057 1.00 88.81 109 GLU A CA 1
ATOM 820 C C . GLU A 1 109 ? 2.298 9.773 7.299 1.00 88.81 109 GLU A C 1
ATOM 822 O O . GLU A 1 109 ? 3.204 9.069 7.754 1.00 88.81 109 GLU A O 1
ATOM 827 N N . LEU A 1 110 ? 1.739 9.493 6.119 1.00 87.94 110 LEU A N 1
ATOM 828 C CA . LEU A 1 110 ? 2.220 8.403 5.266 1.00 87.94 110 LEU A CA 1
ATOM 829 C C . LEU A 1 110 ? 3.628 8.670 4.730 1.00 87.94 110 LEU A C 1
ATOM 831 O O . LEU A 1 110 ? 4.454 7.754 4.710 1.00 87.94 110 LEU A O 1
ATOM 835 N N . LEU A 1 111 ? 3.923 9.914 4.350 1.00 89.81 111 LEU A N 1
ATOM 836 C CA . LEU A 1 111 ? 5.258 10.334 3.929 1.00 89.81 111 LEU A CA 1
ATOM 837 C C . LEU A 1 111 ? 6.287 10.221 5.056 1.00 89.81 111 LEU A C 1
ATOM 839 O O . LEU A 1 111 ? 7.403 9.776 4.797 1.00 89.81 111 LEU A O 1
ATOM 843 N N . GLU A 1 112 ? 5.919 10.528 6.305 1.00 90.75 112 GLU A N 1
ATOM 844 C CA . GLU A 1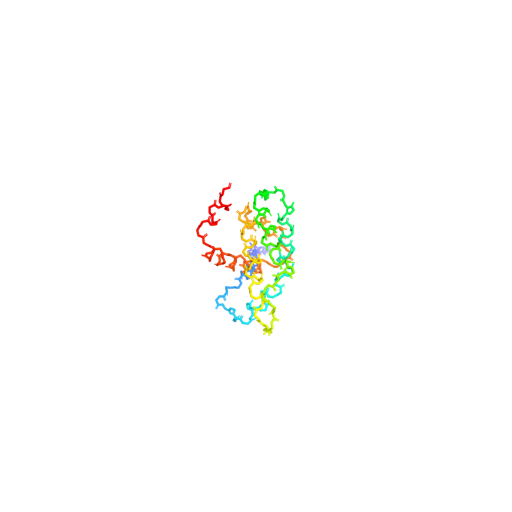 112 ? 6.797 10.316 7.470 1.00 90.75 112 GLU A CA 1
ATOM 845 C C . GLU A 1 112 ? 7.230 8.846 7.603 1.00 90.75 112 GLU A C 1
ATOM 847 O O . GLU A 1 112 ? 8.361 8.534 7.995 1.00 90.75 112 GLU A O 1
ATOM 852 N N . LEU A 1 113 ? 6.324 7.920 7.278 1.00 88.44 113 LEU A N 1
ATOM 853 C CA . LEU A 1 113 ? 6.570 6.483 7.352 1.00 88.44 113 LEU A CA 1
ATOM 854 C C . LEU A 1 113 ? 7.191 5.918 6.068 1.00 88.44 113 LEU A C 1
ATOM 856 O O . LEU A 1 113 ? 7.732 4.806 6.105 1.00 88.44 113 LEU A O 1
ATOM 860 N N . TRP A 1 114 ? 7.166 6.649 4.957 1.00 91.81 114 TRP A N 1
ATOM 861 C CA . TRP A 1 114 ? 7.643 6.189 3.658 1.00 91.81 114 TRP A CA 1
ATOM 862 C C . TRP A 1 114 ? 9.174 6.283 3.536 1.00 91.81 114 TRP A C 1
ATOM 864 O O . TRP A 1 114 ? 9.755 7.338 3.769 1.00 91.81 114 TRP A O 1
ATOM 874 N N . PRO A 1 115 ? 9.882 5.194 3.178 1.00 89.38 115 PRO A N 1
ATOM 875 C CA . PRO A 1 115 ? 11.335 5.233 2.986 1.00 89.38 115 PRO A CA 1
ATOM 876 C C . PRO A 1 115 ? 11.774 5.645 1.566 1.00 89.38 115 PRO A C 1
ATOM 878 O O . PRO A 1 115 ? 12.976 5.729 1.319 1.00 89.38 115 PRO A O 1
ATOM 881 N N . GLY A 1 116 ? 10.839 5.827 0.626 1.00 88.62 116 GLY A N 1
ATOM 882 C CA . GLY A 1 116 ? 11.119 6.128 -0.783 1.00 88.62 116 GLY A CA 1
ATOM 883 C C . GLY A 1 116 ? 10.878 7.594 -1.164 1.00 88.62 116 GLY A C 1
ATOM 884 O O . GLY A 1 116 ? 10.695 8.453 -0.309 1.00 88.62 116 GLY A O 1
ATOM 885 N N . SER A 1 117 ? 10.856 7.882 -2.468 1.00 89.56 117 SER A N 1
ATOM 886 C CA . SER A 1 117 ? 10.504 9.209 -2.994 1.00 89.56 117 SER A CA 1
ATOM 887 C C . SER A 1 117 ? 8.998 9.476 -2.933 1.00 89.56 117 SER A C 1
ATOM 889 O O . SER A 1 117 ? 8.202 8.537 -2.975 1.00 89.56 117 SER A O 1
ATOM 891 N N . GLU A 1 118 ? 8.604 10.753 -2.905 1.00 88.00 118 GLU A N 1
ATOM 892 C CA . GLU A 1 118 ? 7.191 11.159 -2.966 1.00 88.00 118 GLU A CA 1
ATOM 893 C C . GLU A 1 118 ? 6.489 10.619 -4.216 1.00 88.00 118 GLU A C 1
ATOM 895 O O . GLU A 1 118 ? 5.453 9.981 -4.092 1.00 88.00 118 GLU A O 1
ATOM 900 N N . ASP A 1 119 ? 7.112 10.740 -5.394 1.00 85.94 119 ASP A N 1
ATOM 901 C CA . ASP A 1 119 ? 6.583 10.201 -6.656 1.00 85.94 119 ASP A CA 1
ATOM 902 C C . ASP A 1 119 ? 6.261 8.700 -6.582 1.00 85.94 119 ASP A C 1
ATOM 904 O O . ASP A 1 119 ? 5.305 8.223 -7.194 1.00 85.94 119 ASP A O 1
ATOM 908 N N . ALA A 1 120 ? 7.075 7.948 -5.841 1.00 85.75 120 ALA A N 1
ATOM 909 C CA . ALA A 1 120 ? 6.891 6.518 -5.673 1.00 85.75 120 ALA A CA 1
ATOM 910 C C . ALA A 1 120 ? 5.751 6.205 -4.692 1.00 85.75 120 ALA A C 1
ATOM 912 O O . ALA A 1 120 ? 5.034 5.224 -4.889 1.00 85.75 120 ALA A O 1
ATOM 913 N N . LEU A 1 121 ? 5.563 7.041 -3.663 1.00 87.94 121 LEU A N 1
ATOM 914 C CA . LEU A 1 121 ? 4.393 6.954 -2.791 1.00 87.94 121 LEU A CA 1
ATOM 915 C C . LEU A 1 121 ? 3.123 7.304 -3.567 1.00 87.94 121 LEU A C 1
ATOM 917 O O . LEU A 1 121 ? 2.153 6.562 -3.484 1.00 87.94 121 LEU A O 1
ATOM 921 N N . ASP A 1 122 ? 3.140 8.373 -4.361 1.00 87.75 122 ASP A N 1
ATOM 922 C CA . ASP A 1 122 ? 1.992 8.790 -5.168 1.00 87.75 122 ASP A CA 1
ATOM 923 C C . ASP A 1 122 ? 1.595 7.691 -6.172 1.00 87.75 122 ASP A C 1
ATOM 925 O O . ASP A 1 122 ? 0.411 7.409 -6.350 1.00 87.75 122 ASP A O 1
ATOM 929 N N . LEU A 1 123 ? 2.572 7.000 -6.778 1.00 86.69 123 LEU A N 1
ATOM 930 C CA . LEU A 1 123 ? 2.315 5.832 -7.627 1.00 86.69 123 LEU A CA 1
ATOM 931 C C . LEU A 1 123 ? 1.654 4.686 -6.847 1.00 86.69 123 LEU A C 1
ATOM 933 O O . LEU A 1 123 ? 0.692 4.089 -7.328 1.00 86.69 123 LEU A O 1
ATOM 937 N N . VAL A 1 124 ? 2.159 4.379 -5.651 1.00 86.25 124 VAL A N 1
ATOM 938 C CA . VAL A 1 124 ? 1.579 3.354 -4.773 1.00 86.25 124 VAL A CA 1
ATOM 939 C C . VAL A 1 124 ? 0.147 3.709 -4.395 1.00 86.25 124 VAL A C 1
ATOM 941 O O . VAL A 1 124 ? -0.721 2.848 -4.499 1.00 86.25 124 VAL A O 1
ATOM 944 N N . LEU A 1 125 ? -0.106 4.953 -3.986 1.00 85.88 125 LEU A N 1
ATOM 945 C CA . LEU A 1 125 ? -1.430 5.423 -3.587 1.00 85.88 125 LEU A CA 1
ATOM 946 C C . LEU A 1 125 ? -2.412 5.389 -4.763 1.00 85.88 125 LEU A C 1
ATOM 948 O O . LEU A 1 125 ? -3.532 4.923 -4.597 1.00 85.88 125 LEU A O 1
ATOM 952 N N . ALA A 1 126 ? -1.975 5.752 -5.971 1.00 85.25 126 ALA A N 1
ATOM 953 C CA . ALA A 1 126 ? -2.806 5.641 -7.169 1.00 85.25 126 ALA A CA 1
ATOM 954 C C . ALA A 1 126 ? -3.193 4.183 -7.487 1.00 85.25 126 ALA A C 1
ATOM 956 O O . ALA A 1 126 ? -4.343 3.895 -7.819 1.00 85.25 126 ALA A O 1
ATOM 957 N N . VAL A 1 127 ? -2.249 3.240 -7.371 1.00 82.75 127 VAL A N 1
ATOM 958 C CA . VAL A 1 127 ? -2.535 1.803 -7.557 1.00 82.75 127 VAL A CA 1
ATOM 959 C C . VAL A 1 127 ? -3.426 1.268 -6.435 1.00 82.75 127 VAL A C 1
ATOM 961 O O . VAL A 1 127 ? -4.306 0.449 -6.682 1.00 82.75 127 VAL A O 1
ATOM 964 N N . ALA A 1 128 ? -3.210 1.740 -5.212 1.00 81.81 128 ALA A N 1
ATOM 965 C CA . ALA A 1 128 ? -3.960 1.376 -4.022 1.00 81.81 128 ALA A CA 1
ATOM 966 C C . ALA A 1 128 ? -5.431 1.817 -4.101 1.00 81.81 128 ALA A C 1
ATOM 968 O O . ALA A 1 128 ? -6.316 1.014 -3.815 1.00 81.81 128 ALA A O 1
ATOM 969 N N . GLU A 1 129 ? -5.696 3.054 -4.528 1.00 81.00 129 GLU A N 1
ATOM 970 C CA . GLU A 1 129 ? -7.050 3.567 -4.781 1.00 81.00 129 GLU A CA 1
ATOM 971 C C . GLU A 1 129 ? -7.756 2.738 -5.851 1.00 81.00 129 GLU A C 1
ATOM 973 O O . GLU A 1 129 ? -8.853 2.231 -5.617 1.00 81.00 129 GLU A O 1
ATOM 978 N N . TRP A 1 130 ? -7.079 2.498 -6.979 1.00 82.88 130 TRP A N 1
ATOM 979 C CA . TRP A 1 130 ? -7.606 1.626 -8.024 1.00 82.88 130 TRP A CA 1
ATOM 980 C C . TRP A 1 130 ? -7.922 0.224 -7.484 1.00 82.88 130 TRP A C 1
ATOM 982 O O . TRP A 1 130 ? -8.977 -0.327 -7.779 1.00 82.88 130 TRP A O 1
ATOM 992 N N . ALA A 1 131 ? -7.054 -0.349 -6.648 1.00 75.12 131 ALA A N 1
ATOM 993 C CA . ALA A 1 131 ? -7.279 -1.660 -6.046 1.00 75.12 131 ALA A CA 1
ATOM 994 C C . ALA A 1 131 ? -8.460 -1.674 -5.057 1.00 75.12 131 ALA A C 1
ATOM 996 O O . ALA A 1 131 ? -9.207 -2.652 -5.018 1.00 75.12 131 ALA A O 1
ATOM 997 N N . LEU A 1 132 ? -8.667 -0.608 -4.275 1.00 73.38 132 LEU A N 1
ATOM 998 C CA . LEU A 1 132 ? -9.827 -0.483 -3.383 1.00 73.38 132 LEU A CA 1
ATOM 999 C C . LEU A 1 132 ? -11.152 -0.410 -4.151 1.00 73.38 132 LEU A C 1
ATOM 1001 O O . LEU A 1 132 ? -12.157 -0.950 -3.676 1.00 73.38 132 LEU A O 1
ATOM 1005 N N . ASP A 1 133 ? -11.159 0.182 -5.345 1.00 75.56 133 ASP A N 1
ATOM 1006 C CA . ASP A 1 133 ? -12.341 0.191 -6.213 1.00 75.56 133 ASP A CA 1
ATOM 1007 C C . ASP A 1 133 ? -12.732 -1.224 -6.672 1.00 75.56 133 ASP A C 1
ATOM 1009 O O . ASP A 1 133 ? -13.916 -1.508 -6.873 1.00 75.56 133 ASP A O 1
ATOM 1013 N N . LEU A 1 134 ? -11.762 -2.143 -6.766 1.00 71.56 134 LEU A N 1
ATOM 1014 C CA . LEU A 1 134 ? -12.007 -3.559 -7.062 1.00 71.56 134 LEU A CA 1
ATOM 1015 C C . LEU A 1 134 ? -12.552 -4.339 -5.853 1.00 71.56 134 LEU A C 1
ATOM 1017 O O . LEU A 1 134 ? -13.150 -5.403 -6.037 1.00 71.56 134 LEU A O 1
ATOM 1021 N N . VAL A 1 135 ? -12.367 -3.845 -4.623 1.00 66.38 135 VAL A N 1
ATOM 1022 C CA . VAL A 1 135 ? -12.856 -4.520 -3.413 1.00 66.38 135 VAL A CA 1
ATOM 1023 C C . VAL A 1 135 ? -14.388 -4.415 -3.344 1.00 66.38 135 VAL A C 1
ATOM 1025 O O . VAL A 1 135 ? -14.919 -3.303 -3.388 1.00 66.38 135 VAL A O 1
ATOM 1028 N N . PRO A 1 136 ? -15.126 -5.535 -3.187 1.00 66.56 136 PRO A N 1
ATOM 1029 C CA . PRO A 1 136 ? -16.586 -5.515 -3.108 1.00 66.56 136 PRO A CA 1
ATOM 1030 C C . PRO A 1 136 ? -17.126 -4.695 -1.921 1.00 66.56 136 PRO A C 1
ATOM 1032 O O . PRO A 1 136 ? -16.601 -4.782 -0.809 1.00 66.56 136 PRO A O 1
ATOM 1035 N N . ASP A 1 137 ? -18.247 -3.990 -2.125 1.00 65.06 137 ASP A N 1
ATOM 1036 C CA . ASP A 1 137 ? -18.914 -3.121 -1.131 1.00 65.06 137 ASP A CA 1
ATOM 1037 C C . ASP A 1 137 ? -19.075 -3.708 0.291 1.00 65.06 137 ASP A C 1
ATOM 1039 O O . ASP A 1 137 ? -18.862 -2.969 1.256 1.00 65.06 137 ASP A O 1
ATOM 1043 N N . PRO A 1 138 ? -19.397 -5.009 0.486 1.00 64.19 138 PRO A N 1
ATOM 1044 C CA . PRO A 1 138 ? -19.550 -5.585 1.825 1.00 64.19 138 PRO A CA 1
ATOM 1045 C C . PRO A 1 138 ? -18.287 -5.479 2.683 1.00 64.19 138 PRO A C 1
ATOM 1047 O O . PRO A 1 138 ? -18.378 -5.406 3.908 1.00 64.19 138 PRO A O 1
ATOM 1050 N N . PHE A 1 139 ? -17.115 -5.467 2.043 1.00 60.47 139 PHE A N 1
ATOM 1051 C CA . PHE A 1 139 ? -15.835 -5.337 2.725 1.00 60.47 139 PHE A CA 1
ATOM 1052 C C . PHE A 1 139 ? -15.505 -3.880 3.049 1.00 60.47 139 PHE A C 1
ATOM 1054 O O . PHE A 1 139 ? -14.896 -3.644 4.088 1.00 60.47 139 PHE A O 1
ATOM 1061 N N . ARG A 1 140 ? -15.959 -2.898 2.252 1.00 64.94 140 ARG A N 1
ATOM 1062 C CA . ARG A 1 140 ? -15.705 -1.466 2.518 1.00 64.94 140 ARG A CA 1
ATOM 1063 C C . ARG A 1 140 ? -16.299 -1.004 3.848 1.00 64.94 140 ARG A C 1
ATOM 1065 O O . ARG A 1 140 ? -15.627 -0.323 4.619 1.00 64.94 140 ARG A O 1
ATOM 1072 N N . GLY A 1 141 ? -17.488 -1.498 4.196 1.00 64.88 141 GLY A N 1
ATOM 1073 C CA . GLY A 1 141 ? -18.132 -1.197 5.481 1.00 64.88 141 GLY A CA 1
ATOM 1074 C C . GLY A 1 141 ? -17.369 -1.693 6.721 1.00 64.88 141 GLY A C 1
ATOM 1075 O O . GLY A 1 141 ? -17.618 -1.211 7.822 1.00 64.88 141 GLY A O 1
ATOM 1076 N N . TRP A 1 142 ? -16.424 -2.631 6.575 1.00 61.72 142 TRP A N 1
ATOM 1077 C CA . TRP A 1 142 ? -15.555 -3.084 7.673 1.00 61.72 142 TRP A CA 1
ATOM 1078 C C . TRP A 1 142 ? -14.316 -2.194 7.865 1.00 61.72 142 TRP A C 1
ATOM 1080 O O . TRP A 1 142 ? -13.598 -2.360 8.852 1.00 61.72 142 TRP A O 1
ATOM 1090 N N . LEU A 1 143 ? -14.052 -1.278 6.928 1.00 61.44 143 LEU A N 1
ATOM 1091 C CA . LEU A 1 143 ? -12.865 -0.413 6.891 1.00 61.44 143 LEU A CA 1
ATOM 1092 C C . LEU A 1 143 ? -13.166 0.999 7.403 1.00 61.44 143 LEU A C 1
ATOM 1094 O O . LEU A 1 143 ? -12.309 1.643 8.021 1.00 61.44 143 LEU A O 1
ATOM 1098 N N . GLU A 1 144 ? -14.398 1.449 7.169 1.00 62.88 144 GLU A N 1
ATOM 1099 C CA . GLU A 1 144 ? -14.916 2.765 7.551 1.00 62.88 144 GLU A CA 1
ATOM 1100 C C . GLU A 1 144 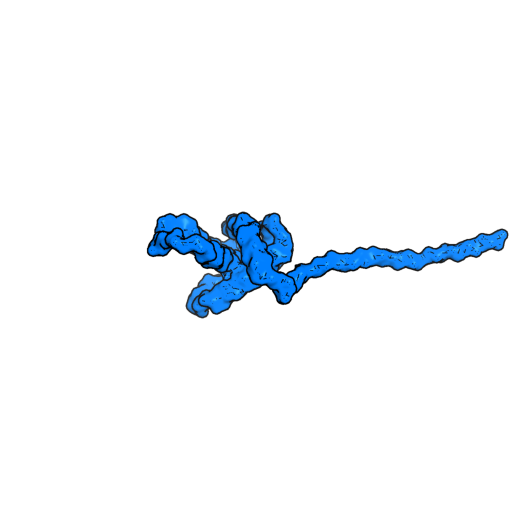? -15.382 2.847 9.019 1.00 62.88 144 GLU A C 1
ATOM 1102 O O . GLU A 1 144 ? -15.585 3.951 9.523 1.00 62.88 144 GLU A O 1
ATOM 1107 N N . GLY A 1 145 ? -15.527 1.707 9.713 1.00 53.25 145 GLY A N 1
ATOM 1108 C CA . GLY A 1 145 ? -15.971 1.611 11.117 1.00 53.25 145 GLY A CA 1
ATOM 1109 C C . GLY A 1 145 ? -14.862 1.328 12.127 1.00 53.25 145 GLY A C 1
ATOM 1110 O O . GLY A 1 145 ? -14.991 1.811 13.273 1.00 53.25 145 GLY A O 1
#

Foldseek 3Di:
DDDDDDPPPPPPPPDPPDPPQDPPVPDDPVRLVVLLVVCVVQLVQLLVVLLVDPLFDPLLNVVLVVLVCVVPPPPPPPDPPDPPPPSVVSSLSSLLNCLLRVVSDDPVVSVVSGPDDPSSVVSSPVSNVVSVVVDDPVVVVSRVD